Protein AF-A0A3D2TL75-F1 (afdb_monomer_lite)

Radius of gyration: 18.76 Å; chains: 1; bounding box: 40×43×42 Å

Structure (mmCIF, N/CA/C/O backbone):
data_AF-A0A3D2TL75-F1
#
_entry.id   AF-A0A3D2TL75-F1
#
loop_
_atom_site.group_PDB
_atom_site.id
_atom_site.type_symbol
_atom_site.label_atom_id
_atom_site.label_alt_id
_atom_site.label_comp_id
_atom_site.label_asym_id
_atom_site.label_entity_id
_atom_site.label_seq_id
_atom_site.pdbx_PDB_ins_code
_atom_site.Cartn_x
_atom_site.Cartn_y
_atom_site.Cartn_z
_atom_site.occupancy
_atom_site.B_iso_or_equiv
_atom_site.auth_seq_id
_atom_site.auth_comp_id
_atom_site.auth_asym_id
_atom_site.auth_atom_id
_atom_site.pdbx_PDB_model_num
ATOM 1 N N . ASP A 1 1 ? -10.149 8.832 -6.466 1.00 70.12 1 ASP A N 1
ATOM 2 C CA . ASP A 1 1 ? -11.474 8.313 -6.057 1.00 70.12 1 ASP A CA 1
ATOM 3 C C . ASP A 1 1 ? -11.531 6.819 -5.798 1.00 70.12 1 ASP A C 1
ATOM 5 O O . ASP A 1 1 ? -12.007 6.452 -4.739 1.00 70.12 1 ASP A O 1
ATOM 9 N N . VAL A 1 2 ? -11.000 5.959 -6.671 1.00 88.44 2 VAL A N 1
ATOM 10 C CA . VAL A 1 2 ? -11.076 4.494 -6.473 1.00 88.44 2 VAL A CA 1
ATOM 11 C C . VAL A 1 2 ? -10.268 3.999 -5.265 1.00 88.44 2 VAL A C 1
ATOM 13 O O . VAL A 1 2 ? -10.733 3.177 -4.487 1.00 88.44 2 VAL A O 1
ATOM 16 N N . ILE A 1 3 ? -9.054 4.521 -5.072 1.00 89.69 3 ILE A N 1
ATOM 17 C CA . ILE A 1 3 ? -8.143 4.013 -4.033 1.00 89.69 3 ILE A CA 1
ATOM 18 C C . ILE A 1 3 ? -8.662 4.326 -2.617 1.00 89.69 3 ILE A C 1
ATOM 20 O O . ILE A 1 3 ? -8.523 3.503 -1.718 1.00 89.69 3 ILE A O 1
ATOM 24 N N . LYS A 1 4 ? -9.305 5.486 -2.408 1.00 87.62 4 LYS A N 1
ATOM 25 C CA . LYS A 1 4 ? -9.829 5.876 -1.085 1.00 87.62 4 LYS A CA 1
ATOM 26 C C . LYS A 1 4 ? -11.023 5.030 -0.627 1.00 87.62 4 LYS A C 1
ATOM 28 O O . LYS A 1 4 ? -11.323 5.027 0.557 1.00 87.62 4 LYS A O 1
ATOM 33 N N . THR A 1 5 ? -11.705 4.351 -1.550 1.00 87.88 5 THR A N 1
ATOM 34 C CA . THR A 1 5 ? -12.855 3.484 -1.250 1.00 87.88 5 THR A CA 1
ATOM 35 C C . THR A 1 5 ? -12.476 2.008 -1.153 1.00 87.88 5 THR A C 1
ATOM 37 O O . THR A 1 5 ? -13.360 1.172 -1.010 1.00 87.88 5 THR A O 1
ATOM 40 N N . ALA A 1 6 ? -11.195 1.658 -1.293 1.00 90.12 6 ALA A N 1
ATOM 41 C CA . ALA A 1 6 ? -10.749 0.274 -1.219 1.00 90.12 6 ALA A CA 1
ATOM 42 C C . ALA A 1 6 ? -10.784 -0.242 0.227 1.00 90.12 6 ALA A C 1
ATOM 44 O O . ALA A 1 6 ? -10.352 0.451 1.144 1.00 90.12 6 ALA A O 1
ATOM 45 N N . ASP A 1 7 ? -11.206 -1.492 0.425 1.00 93.19 7 ASP A N 1
ATOM 46 C CA . ASP A 1 7 ? -11.126 -2.143 1.741 1.00 93.19 7 ASP A CA 1
ATOM 47 C C . ASP A 1 7 ? -9.674 -2.432 2.155 1.00 93.19 7 ASP A C 1
ATOM 49 O O . ASP A 1 7 ? -9.341 -2.489 3.341 1.00 93.19 7 ASP A O 1
ATOM 53 N N . TRP A 1 8 ? -8.79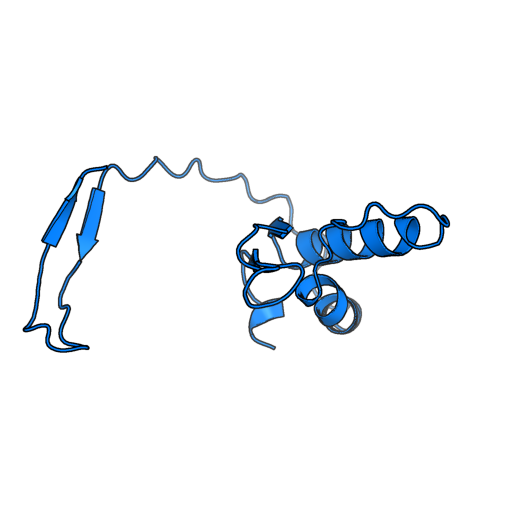9 -2.646 1.167 1.00 93.31 8 TRP A N 1
ATOM 54 C CA . TRP A 1 8 ? -7.404 -3.007 1.376 1.00 93.31 8 TRP A CA 1
ATOM 55 C C . TRP A 1 8 ? -6.511 -2.516 0.238 1.00 93.31 8 TRP A C 1
ATOM 57 O O . TRP A 1 8 ? -6.874 -2.597 -0.934 1.00 93.31 8 TRP A O 1
ATOM 67 N N . ILE A 1 9 ? -5.313 -2.058 0.592 1.00 94.25 9 ILE A N 1
ATOM 68 C CA . ILE A 1 9 ? -4.281 -1.574 -0.321 1.00 94.25 9 ILE A CA 1
ATOM 69 C C . ILE A 1 9 ? -3.003 -2.382 -0.090 1.00 94.25 9 ILE A C 1
ATOM 71 O O . ILE A 1 9 ? -2.605 -2.642 1.048 1.00 94.25 9 ILE A O 1
ATOM 75 N N . ILE A 1 10 ? -2.348 -2.754 -1.188 1.00 95.19 10 ILE A N 1
ATOM 76 C CA . ILE A 1 10 ? -0.971 -3.249 -1.210 1.00 95.19 10 ILE A CA 1
ATOM 77 C C . ILE A 1 10 ? -0.167 -2.227 -2.006 1.00 95.19 10 ILE A C 1
ATOM 79 O O . ILE A 1 10 ? -0.397 -2.070 -3.202 1.00 95.19 10 ILE A O 1
ATOM 83 N N . ASP A 1 11 ? 0.730 -1.511 -1.335 1.00 94.06 11 ASP A N 1
ATOM 84 C CA . ASP A 1 11 ? 1.535 -0.462 -1.950 1.00 94.06 11 ASP A CA 1
ATOM 85 C C . ASP A 1 11 ? 2.913 -1.007 -2.327 1.00 94.06 11 ASP A C 1
ATOM 87 O O . ASP A 1 11 ? 3.636 -1.546 -1.481 1.00 94.06 11 ASP A O 1
ATOM 91 N N . LEU A 1 12 ? 3.258 -0.885 -3.607 1.00 93.06 12 LEU A N 1
ATOM 92 C CA . LEU A 1 12 ? 4.504 -1.388 -4.177 1.00 93.06 12 LEU A CA 1
ATOM 93 C C . LEU A 1 12 ? 5.397 -0.211 -4.566 1.00 93.06 12 LEU A C 1
ATOM 95 O O . LEU A 1 12 ? 4.936 0.737 -5.194 1.00 93.06 12 LEU A O 1
ATOM 99 N N . GLY A 1 13 ? 6.674 -0.270 -4.207 1.00 87.06 13 GLY A N 1
ATOM 100 C CA . GLY A 1 13 ? 7.579 0.869 -4.363 1.00 87.06 13 GLY A CA 1
ATOM 101 C C . GLY A 1 13 ? 8.766 0.780 -3.415 1.00 87.06 13 GLY A C 1
ATOM 102 O O . GLY A 1 13 ? 8.904 -0.212 -2.704 1.00 87.06 13 GLY A O 1
ATOM 103 N N . PRO A 1 14 ? 9.672 1.761 -3.412 1.00 80.56 14 PRO A N 1
ATOM 104 C CA . PRO A 1 14 ? 9.366 3.194 -3.353 1.00 80.56 14 PRO A CA 1
ATOM 105 C C . PRO A 1 14 ? 9.290 3.903 -4.710 1.00 80.56 14 PRO A C 1
ATOM 107 O O . PRO A 1 14 ? 8.720 4.989 -4.784 1.00 80.56 14 PRO A O 1
ATOM 110 N N . ASP A 1 15 ? 9.836 3.290 -5.759 1.00 84.75 15 ASP A N 1
A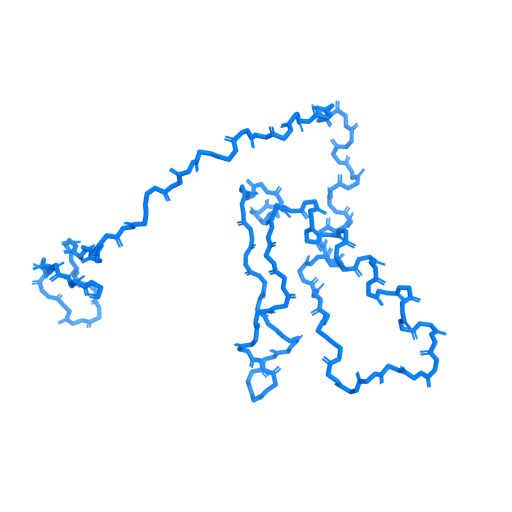TOM 111 C CA . ASP A 1 15 ? 9.910 3.839 -7.118 1.00 84.75 15 ASP A CA 1
ATOM 112 C C . ASP A 1 15 ? 9.602 2.740 -8.162 1.00 84.75 15 ASP A C 1
ATOM 114 O O . ASP A 1 15 ? 9.243 1.615 -7.806 1.00 84.75 15 ASP A O 1
ATOM 118 N N . GLY A 1 16 ? 9.712 3.044 -9.455 1.00 85.88 16 GLY A N 1
ATOM 119 C CA . GLY A 1 16 ? 9.556 2.099 -10.561 1.00 85.88 16 GLY A CA 1
ATOM 120 C C . GLY A 1 16 ? 10.859 1.412 -11.001 1.00 85.88 16 GLY A C 1
ATOM 121 O O . GLY A 1 16 ? 11.974 1.807 -10.658 1.00 85.88 16 GLY A O 1
ATOM 122 N N . GLY A 1 17 ? 10.728 0.366 -11.823 1.00 86.44 17 GLY A N 1
ATOM 123 C CA . GLY A 1 17 ? 11.868 -0.319 -12.446 1.00 86.44 17 GLY A CA 1
ATOM 124 C C . GLY A 1 17 ? 12.770 -1.040 -11.438 1.00 86.44 17 GLY A C 1
ATOM 125 O O . GLY A 1 17 ? 12.285 -1.726 -10.544 1.00 86.44 17 GLY A O 1
ATOM 126 N N . LYS A 1 18 ? 14.096 -0.888 -11.576 1.00 85.00 18 LYS A N 1
ATOM 127 C CA . LYS A 1 18 ? 15.099 -1.556 -10.718 1.00 85.00 18 LYS A CA 1
ATOM 128 C C . LYS A 1 18 ? 15.046 -1.152 -9.238 1.00 85.00 18 LYS A C 1
ATOM 130 O O . LYS A 1 18 ? 15.622 -1.846 -8.408 1.00 85.00 18 LYS A O 1
ATOM 135 N N . TYR A 1 19 ? 14.389 -0.036 -8.924 1.00 79.31 19 TYR A N 1
ATOM 136 C CA . TYR A 1 19 ? 14.196 0.456 -7.558 1.00 79.31 19 TYR A CA 1
ATOM 137 C C . TYR A 1 19 ? 12.773 0.192 -7.034 1.00 79.31 19 TYR A C 1
ATOM 139 O O . TYR A 1 19 ? 12.439 0.609 -5.926 1.00 79.31 19 TYR A O 1
ATOM 147 N N . GLY A 1 20 ? 11.946 -0.511 -7.813 1.00 84.69 20 GLY A N 1
ATOM 148 C CA . GLY A 1 20 ? 10.597 -0.926 -7.445 1.00 84.69 20 GLY A CA 1
ATOM 149 C C . GLY A 1 20 ? 10.486 -2.398 -7.062 1.00 84.69 20 GLY A C 1
ATOM 150 O O . GLY A 1 20 ? 11.477 -3.102 -6.887 1.00 84.69 20 GLY A O 1
ATOM 151 N N . GLY A 1 21 ? 9.245 -2.870 -6.928 1.00 85.75 21 GLY A N 1
ATOM 152 C CA . GLY A 1 21 ? 8.937 -4.286 -6.685 1.00 85.75 21 GLY A CA 1
ATOM 153 C C . GLY A 1 21 ? 9.002 -4.730 -5.222 1.00 85.75 21 GLY A C 1
ATOM 154 O O . GLY A 1 21 ? 8.772 -5.902 -4.935 1.00 85.75 21 GLY A O 1
ATOM 155 N N . GLN A 1 22 ? 9.268 -3.815 -4.291 1.00 89.75 22 GLN A N 1
ATOM 156 C CA . GLN A 1 22 ? 9.168 -4.081 -2.857 1.00 89.75 22 GLN A CA 1
ATOM 157 C C . GLN A 1 22 ? 7.776 -3.716 -2.341 1.00 89.75 22 GLN A C 1
ATOM 159 O O . GLN A 1 22 ? 7.138 -2.794 -2.845 1.00 89.75 22 GLN A O 1
ATOM 164 N N . VAL A 1 23 ? 7.309 -4.431 -1.319 1.00 91.69 23 VAL A N 1
ATOM 165 C CA . VAL A 1 23 ? 6.084 -4.069 -0.599 1.00 91.69 23 VAL A CA 1
ATOM 166 C C . VAL A 1 23 ? 6.431 -2.972 0.405 1.00 91.69 23 VAL A C 1
ATOM 168 O O . VAL A 1 23 ? 7.107 -3.234 1.398 1.00 91.69 23 VAL A O 1
ATOM 171 N N . VAL A 1 24 ? 5.966 -1.750 0.151 1.00 91.94 24 VAL A N 1
ATOM 172 C CA . VAL A 1 24 ? 6.190 -0.584 1.022 1.00 91.94 24 VAL A CA 1
ATOM 173 C C . VAL A 1 24 ? 5.319 -0.676 2.265 1.00 91.94 24 VAL A C 1
ATOM 175 O O . VAL A 1 24 ? 5.784 -0.487 3.386 1.00 91.94 24 VAL A O 1
ATOM 178 N N . THR A 1 25 ? 4.029 -0.928 2.058 1.00 93.69 25 THR A N 1
ATOM 179 C CA . THR A 1 25 ? 3.040 -1.030 3.126 1.00 93.69 25 THR A CA 1
ATOM 180 C C . THR A 1 25 ? 1.795 -1.748 2.622 1.00 93.69 25 THR A C 1
ATOM 182 O O . THR A 1 25 ? 1.513 -1.785 1.424 1.00 93.69 25 THR A O 1
ATOM 185 N N . THR A 1 26 ? 1.037 -2.327 3.545 1.00 95.31 26 THR A N 1
ATOM 186 C CA . THR A 1 26 ? -0.251 -2.957 3.254 1.00 95.31 26 THR A CA 1
ATOM 187 C C . THR A 1 26 ? -1.226 -2.651 4.375 1.00 95.31 26 THR A C 1
ATOM 189 O O . THR A 1 26 ? -0.844 -2.741 5.544 1.00 95.31 26 THR A O 1
ATOM 192 N N . GLY A 1 27 ? -2.476 -2.354 4.050 1.00 94.31 27 GLY A N 1
ATOM 193 C CA . GLY A 1 27 ? -3.476 -2.013 5.056 1.00 94.31 27 GLY A CA 1
ATOM 194 C C . GLY A 1 27 ? -4.714 -1.370 4.459 1.00 94.31 27 GLY A C 1
ATOM 195 O O . GLY A 1 27 ? -4.853 -1.282 3.240 1.00 94.31 27 GLY A O 1
ATOM 196 N N . THR A 1 28 ? -5.602 -0.888 5.322 1.00 95.44 28 THR A N 1
ATOM 197 C CA . THR A 1 28 ? -6.704 -0.012 4.901 1.00 95.44 28 THR A CA 1
ATOM 198 C C . THR A 1 28 ? -6.158 1.330 4.392 1.00 95.44 28 THR A C 1
ATOM 200 O O . THR A 1 28 ? -5.015 1.688 4.712 1.00 95.44 28 THR A O 1
ATOM 203 N N . PRO A 1 29 ? -6.945 2.115 3.636 1.00 93.56 29 PRO A N 1
ATOM 204 C CA . PRO A 1 29 ? -6.530 3.442 3.183 1.00 93.56 29 PRO A CA 1
ATOM 205 C C . PRO A 1 29 ? -5.991 4.335 4.311 1.00 93.56 29 PRO A C 1
ATOM 207 O O . PRO A 1 29 ? -4.966 4.998 4.144 1.00 93.56 29 PRO A O 1
ATOM 210 N N . GLU A 1 30 ? -6.610 4.296 5.492 1.00 91.81 30 GLU A N 1
ATOM 211 C CA . GLU A 1 30 ? -6.190 5.062 6.669 1.00 91.81 30 GLU A CA 1
ATOM 212 C C . GLU A 1 30 ? -4.834 4.591 7.204 1.00 91.81 30 GLU A C 1
ATOM 214 O O . GLU A 1 30 ? -3.985 5.415 7.543 1.00 91.81 30 GLU A O 1
ATOM 219 N N . GLN A 1 31 ? -4.604 3.276 7.245 1.00 92.75 31 GLN A N 1
ATOM 220 C CA . GLN A 1 31 ? -3.336 2.697 7.699 1.00 92.75 31 GLN A CA 1
ATOM 221 C C . GLN A 1 31 ? -2.185 3.049 6.751 1.00 92.75 31 GLN A C 1
ATOM 223 O O . GLN A 1 31 ? -1.075 3.342 7.201 1.00 92.75 31 GLN A O 1
ATOM 228 N N . VAL A 1 32 ? -2.448 3.068 5.441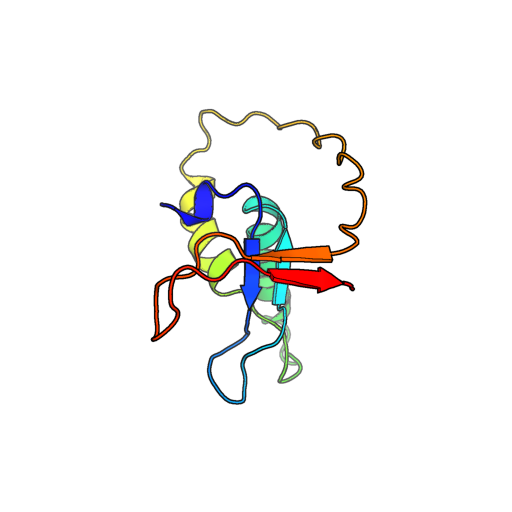 1.00 93.19 32 VAL A N 1
ATOM 229 C CA . VAL A 1 32 ? -1.464 3.468 4.425 1.00 93.19 32 VAL A CA 1
ATOM 230 C C . VAL A 1 32 ? -1.114 4.956 4.556 1.00 93.19 32 VAL A C 1
ATOM 232 O O . VAL A 1 32 ? 0.066 5.314 4.528 1.00 93.19 32 VAL A O 1
ATOM 235 N N . VAL A 1 33 ? -2.104 5.825 4.793 1.00 93.06 33 VAL A N 1
ATOM 236 C CA . VAL A 1 33 ? -1.869 7.252 5.091 1.00 93.06 33 VAL A CA 1
ATOM 237 C C . VAL A 1 33 ? -1.073 7.439 6.384 1.00 93.06 33 VAL A C 1
ATOM 239 O O . VAL A 1 33 ? -0.140 8.247 6.429 1.00 93.06 33 VAL A O 1
ATOM 242 N N . GLU A 1 34 ? -1.409 6.702 7.445 1.00 90.88 34 GLU A N 1
ATOM 243 C CA . GLU A 1 34 ? -0.695 6.772 8.722 1.00 90.88 34 GLU A CA 1
ATOM 244 C C . GLU A 1 34 ? 0.775 6.356 8.563 1.00 90.88 34 GLU A C 1
ATOM 246 O O . GLU A 1 34 ? 1.670 7.044 9.066 1.00 90.88 34 GLU A O 1
ATOM 251 N N . TYR A 1 35 ? 1.033 5.270 7.827 1.00 91.25 35 TYR A N 1
ATOM 252 C CA . TYR A 1 35 ? 2.384 4.829 7.483 1.00 91.25 35 TYR A CA 1
ATOM 253 C C . TYR A 1 35 ? 3.157 5.941 6.763 1.00 91.25 35 TYR A C 1
ATOM 255 O O . TYR A 1 35 ? 4.239 6.329 7.207 1.00 91.25 35 TYR A O 1
ATOM 263 N N . ALA A 1 36 ? 2.577 6.522 5.710 1.00 90.06 36 ALA A N 1
ATOM 264 C CA . ALA A 1 36 ? 3.216 7.583 4.934 1.00 90.06 36 ALA A CA 1
ATOM 265 C C . ALA A 1 36 ? 3.506 8.845 5.777 1.00 90.06 36 ALA A C 1
ATOM 267 O O . ALA A 1 36 ? 4.580 9.441 5.677 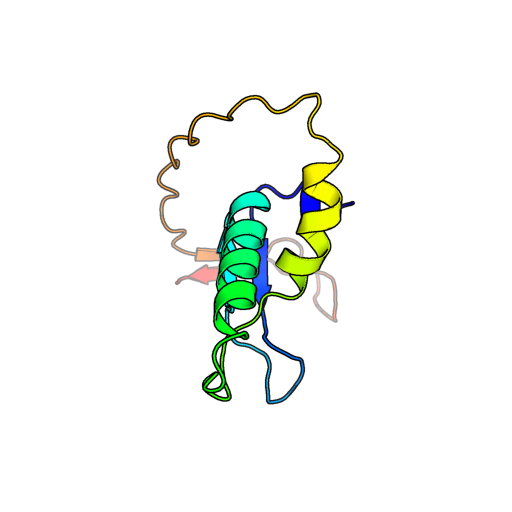1.00 90.06 36 ALA A O 1
ATOM 268 N N . SER A 1 37 ? 2.592 9.202 6.684 1.00 86.94 37 SER A N 1
ATOM 269 C CA . SER A 1 37 ? 2.737 10.346 7.597 1.00 86.94 37 SER A CA 1
ATOM 270 C C . SER A 1 37 ? 3.864 10.154 8.619 1.00 86.94 37 SER A C 1
ATOM 272 O O . SER A 1 37 ? 4.530 11.118 9.007 1.00 86.94 37 SER A O 1
ATOM 274 N N . LYS A 1 38 ? 4.098 8.915 9.076 1.00 85.50 38 LYS A N 1
ATOM 275 C CA . LYS A 1 38 ? 5.228 8.582 9.960 1.00 85.50 38 LYS A CA 1
ATOM 276 C C . LYS A 1 38 ? 6.559 8.739 9.226 1.00 85.50 38 LYS A C 1
ATOM 278 O O . LYS A 1 38 ? 7.483 9.299 9.808 1.00 85.50 38 LYS A O 1
ATOM 283 N N . GLN A 1 39 ? 6.632 8.339 7.955 1.00 76.81 39 GLN A N 1
ATOM 284 C CA . GLN A 1 39 ? 7.854 8.442 7.148 1.00 76.81 39 GLN A CA 1
ATOM 285 C C . GLN A 1 39 ? 8.273 9.898 6.881 1.00 76.81 39 GLN A C 1
ATOM 287 O O . GLN A 1 39 ? 9.448 10.231 7.026 1.00 76.81 39 GLN A O 1
ATOM 292 N N . GLN A 1 40 ? 7.328 10.809 6.610 1.00 66.75 40 GLN A N 1
ATOM 293 C CA . GLN A 1 40 ? 7.642 12.239 6.422 1.00 66.75 40 GLN A CA 1
ATOM 294 C C . GLN A 1 40 ? 8.307 12.886 7.645 1.00 66.75 40 GLN A C 1
ATOM 296 O O . GLN A 1 40 ? 9.177 13.744 7.505 1.00 66.75 40 GLN A O 1
ATOM 301 N N . LYS A 1 41 ? 7.930 12.463 8.859 1.00 59.44 41 LYS A N 1
ATOM 302 C CA . LYS A 1 41 ? 8.538 12.965 10.103 1.00 59.44 41 LYS A CA 1
ATOM 303 C C . LYS A 1 41 ? 9.984 12.490 10.278 1.00 59.44 41 LYS A C 1
ATOM 305 O O . LYS A 1 41 ? 10.753 13.151 10.973 1.00 59.44 41 LYS A O 1
ATOM 310 N N . VAL A 1 42 ? 10.357 11.373 9.649 1.00 57.59 42 VAL A N 1
ATOM 311 C CA . VAL A 1 42 ? 11.714 10.809 9.687 1.00 57.59 42 VAL A CA 1
ATOM 312 C C . VAL A 1 42 ? 12.639 11.526 8.695 1.00 57.59 42 VAL A C 1
ATOM 314 O O . VAL A 1 42 ? 13.794 11.770 9.037 1.00 57.59 42 VAL A O 1
ATOM 317 N N . SER A 1 43 ? 12.137 11.971 7.535 1.00 53.22 43 SER A N 1
ATOM 318 C CA . SER A 1 43 ? 12.930 12.695 6.522 1.00 53.22 43 SER A CA 1
ATOM 319 C C . SER A 1 43 ? 13.499 14.049 6.978 1.00 53.22 43 SER A C 1
ATOM 321 O O . SER A 1 43 ? 14.462 14.527 6.386 1.00 53.22 43 SER A O 1
ATOM 323 N N . ASN A 1 44 ? 12.975 14.649 8.056 1.00 55.50 44 ASN A N 1
ATOM 324 C CA . ASN A 1 44 ? 13.543 15.867 8.656 1.00 55.50 44 ASN A CA 1
ATOM 325 C C . ASN A 1 44 ? 14.782 15.612 9.540 1.00 55.50 44 ASN A C 1
ATOM 327 O O . ASN A 1 44 ? 15.416 16.568 9.993 1.00 55.50 44 ASN A O 1
ATOM 331 N N . LYS A 1 45 ? 15.165 14.351 9.788 1.00 50.00 45 LYS A N 1
ATOM 332 C CA . LYS A 1 45 ? 16.489 14.007 10.325 1.00 50.00 45 LYS A CA 1
ATOM 333 C C . LYS A 1 45 ? 17.418 13.699 9.154 1.00 50.00 45 LYS A C 1
ATOM 335 O O . LYS A 1 45 ? 17.129 12.833 8.340 1.00 50.00 45 LYS A O 1
ATOM 340 N N . LYS A 1 46 ? 18.549 14.407 9.101 1.00 43.75 46 LYS A N 1
ATOM 341 C CA . LYS A 1 46 ? 19.578 14.455 8.038 1.00 43.75 46 LYS A CA 1
ATOM 342 C C . LYS A 1 46 ? 20.338 13.132 7.778 1.00 43.75 46 LYS A C 1
ATOM 344 O O . LYS A 1 46 ? 21.494 13.148 7.374 1.00 43.75 46 LYS A O 1
ATOM 349 N N . SER A 1 47 ? 19.709 11.996 8.042 1.00 46.62 47 SER A N 1
ATOM 350 C CA . SER A 1 47 ? 20.258 10.646 7.954 1.00 46.62 47 SER A CA 1
ATOM 351 C C . SER A 1 47 ? 19.119 9.684 7.615 1.00 46.62 47 SER A C 1
ATOM 353 O O . SER A 1 47 ? 18.724 8.848 8.428 1.00 46.62 47 SER A O 1
ATOM 355 N N . VAL A 1 48 ? 18.510 9.870 6.447 1.00 49.09 48 VAL A N 1
ATOM 356 C CA . VAL A 1 48 ? 17.585 8.878 5.901 1.00 49.09 48 VAL A CA 1
ATOM 357 C C . VAL A 1 48 ? 18.450 7.804 5.234 1.00 49.09 48 VAL A C 1
ATOM 359 O O . VAL A 1 48 ? 19.283 8.168 4.402 1.00 49.09 48 VAL A O 1
ATOM 362 N N . PRO A 1 49 ? 18.327 6.514 5.591 1.00 54.66 49 PRO A N 1
ATOM 363 C CA . PRO A 1 49 ? 18.956 5.462 4.805 1.00 54.66 49 PRO A CA 1
ATOM 364 C C . PRO A 1 49 ? 18.401 5.525 3.377 1.00 54.66 49 PRO A C 1
ATOM 366 O O . PRO A 1 49 ? 17.201 5.712 3.184 1.00 54.66 49 PRO A O 1
ATOM 369 N N . GLU A 1 50 ? 19.275 5.376 2.386 1.00 55.44 50 GLU A N 1
ATOM 370 C CA . GLU A 1 50 ? 19.004 5.533 0.947 1.00 55.44 50 GLU A CA 1
ATOM 371 C C . GLU A 1 50 ? 17.846 4.650 0.421 1.00 55.44 50 GLU A C 1
ATOM 373 O O . GLU A 1 50 ? 17.332 4.880 -0.667 1.00 55.44 50 GLU A O 1
ATOM 378 N N . GLN A 1 51 ? 17.370 3.683 1.218 1.00 57.97 51 GLN A N 1
ATOM 379 C CA . GLN A 1 51 ? 16.247 2.788 0.917 1.00 57.97 51 GLN A CA 1
ATOM 380 C C . GLN A 1 51 ? 15.024 2.966 1.837 1.00 57.97 51 GLN A C 1
ATOM 382 O O . GLN A 1 51 ? 14.285 2.007 2.067 1.00 57.97 51 GLN A O 1
ATOM 387 N N . ALA A 1 52 ? 14.777 4.151 2.403 1.00 64.69 52 ALA A N 1
ATOM 388 C CA . ALA A 1 52 ? 13.529 4.372 3.135 1.00 64.69 52 ALA A CA 1
ATOM 389 C C . ALA A 1 52 ? 12.317 4.137 2.209 1.00 64.69 52 ALA A C 1
ATOM 391 O O . ALA A 1 52 ? 12.104 4.860 1.238 1.00 64.69 52 ALA A O 1
ATOM 392 N N . LEU A 1 53 ? 11.528 3.103 2.510 1.00 78.81 53 LEU A N 1
ATOM 393 C CA . LEU A 1 53 ? 10.341 2.732 1.743 1.00 78.81 53 LEU A CA 1
ATOM 394 C C . LEU A 1 53 ? 9.242 3.785 1.955 1.00 78.81 53 LEU A C 1
ATOM 396 O O . LEU A 1 53 ? 8.518 3.757 2.957 1.00 78.81 53 LEU A O 1
ATOM 400 N N . VAL A 1 54 ? 9.136 4.731 1.020 1.00 87.69 54 VAL A N 1
ATOM 401 C CA . VAL A 1 54 ? 8.115 5.786 1.013 1.00 87.69 54 VAL A CA 1
ATOM 402 C C . VAL A 1 54 ? 6.878 5.320 0.252 1.00 87.69 54 VAL A C 1
ATOM 404 O O . VAL A 1 54 ? 6.972 4.779 -0.847 1.00 87.69 54 VAL A O 1
ATOM 407 N N . SER A 1 55 ? 5.706 5.576 0.834 1.00 91.19 55 SER A N 1
ATOM 408 C CA . SER A 1 55 ? 4.409 5.315 0.207 1.00 91.19 55 SER A CA 1
ATOM 409 C C . SER A 1 55 ? 3.884 6.578 -0.475 1.00 91.19 55 SER A C 1
ATOM 411 O O . SER A 1 55 ? 3.255 7.423 0.166 1.00 91.19 55 SER A O 1
ATOM 413 N N . HIS A 1 56 ? 4.128 6.722 -1.779 1.00 91.12 56 HIS A N 1
ATOM 414 C CA . HIS A 1 56 ? 3.567 7.822 -2.578 1.00 91.12 56 HIS A CA 1
ATOM 415 C C . HIS A 1 56 ? 2.032 7.780 -2.591 1.00 91.12 56 HIS A C 1
ATOM 417 O O . HIS A 1 56 ? 1.372 8.818 -2.493 1.00 91.12 56 HIS A O 1
ATOM 423 N N . THR A 1 57 ? 1.471 6.570 -2.617 1.00 91.94 57 THR A N 1
ATOM 424 C CA . THR A 1 57 ? 0.031 6.318 -2.539 1.00 91.94 57 THR A CA 1
ATOM 425 C C . THR A 1 57 ? -0.563 6.877 -1.246 1.00 91.94 57 THR A C 1
ATOM 427 O O . THR A 1 57 ? -1.549 7.614 -1.286 1.00 91.94 57 THR A O 1
ATOM 430 N N . GLY A 1 58 ? 0.062 6.608 -0.095 1.00 92.00 58 GLY A N 1
ATOM 431 C CA . GLY A 1 58 ? -0.384 7.138 1.194 1.00 92.00 58 GLY A CA 1
ATOM 432 C C . GLY A 1 58 ? -0.292 8.660 1.286 1.00 92.00 58 GLY A C 1
ATOM 433 O O . GLY A 1 58 ? -1.198 9.296 1.820 1.00 92.00 58 GLY A O 1
ATOM 434 N N . LEU A 1 59 ? 0.745 9.271 0.707 1.00 90.62 59 LEU A N 1
ATOM 435 C CA . LEU A 1 59 ? 0.862 10.733 0.665 1.00 90.62 59 LEU A CA 1
ATOM 436 C C . LEU A 1 59 ? -0.254 11.387 -0.157 1.00 90.62 59 LEU A C 1
ATOM 438 O O . LEU A 1 59 ? -0.851 12.368 0.287 1.00 90.62 59 LEU A O 1
ATOM 442 N N . ALA A 1 60 ? -0.582 10.827 -1.322 1.00 90.69 60 ALA A N 1
ATOM 443 C CA . ALA A 1 60 ? -1.656 11.339 -2.174 1.00 90.69 60 ALA A CA 1
ATOM 444 C C . ALA A 1 60 ? -3.054 11.140 -1.552 1.00 90.69 60 ALA A C 1
ATOM 446 O O . ALA A 1 60 ? -3.945 11.989 -1.694 1.00 90.69 60 ALA A O 1
ATOM 447 N N . LEU A 1 61 ? -3.253 10.035 -0.828 1.00 90.38 61 LEU A N 1
ATOM 448 C CA . LEU A 1 61 ? -4.508 9.728 -0.137 1.00 90.38 61 LEU A CA 1
ATOM 449 C C . LEU A 1 61 ? -4.794 10.668 1.038 1.00 90.38 61 LEU A C 1
ATOM 451 O O . LEU A 1 61 ? -5.961 10.979 1.289 1.00 90.38 61 LEU A O 1
ATOM 455 N N . ALA A 1 62 ? -3.762 11.166 1.726 1.00 89.12 62 ALA A N 1
ATOM 456 C CA . ALA A 1 62 ? -3.914 12.020 2.907 1.00 89.12 62 ALA A CA 1
ATOM 457 C C . ALA A 1 62 ? -4.785 13.269 2.642 1.00 89.12 62 ALA A C 1
ATOM 459 O O . ALA A 1 62 ? -5.617 13.659 3.469 1.00 89.12 62 ALA A O 1
ATOM 460 N N . ALA A 1 63 ? -4.651 13.865 1.453 1.00 86.88 63 ALA A N 1
ATOM 461 C CA . ALA A 1 63 ? -5.426 15.036 1.038 1.00 86.88 63 ALA A CA 1
ATOM 462 C C . ALA A 1 63 ? -6.914 14.737 0.767 1.00 86.88 63 ALA A C 1
ATOM 464 O O . ALA A 1 63 ? -7.736 15.656 0.771 1.00 86.88 63 ALA A O 1
ATOM 465 N N . HIS A 1 64 ? -7.257 13.472 0.518 1.00 86.00 64 HIS A N 1
ATOM 466 C CA . HIS A 1 64 ? -8.601 13.043 0.133 1.00 86.00 64 HIS A CA 1
ATOM 467 C C . HIS A 1 64 ? -9.383 12.451 1.309 1.00 86.00 64 HIS A C 1
ATOM 469 O O . HIS A 1 64 ? -10.582 12.685 1.405 1.00 86.00 64 HIS A O 1
ATOM 475 N N . LEU A 1 65 ? -8.714 11.762 2.240 1.00 80.88 65 LEU A N 1
ATOM 476 C CA . LEU A 1 65 ? -9.363 11.204 3.433 1.00 80.88 65 LEU A CA 1
ATOM 477 C C . LEU A 1 65 ? -9.724 12.272 4.481 1.00 80.88 65 LEU A C 1
ATOM 479 O O . LEU A 1 65 ? -10.721 12.141 5.181 1.00 80.88 65 LEU A O 1
ATOM 483 N N . SER A 1 66 ? -8.968 13.371 4.561 1.00 64.19 66 SER A N 1
ATOM 484 C CA . SER A 1 66 ? -9.242 14.472 5.502 1.00 64.19 66 SER A CA 1
ATOM 485 C C . SER A 1 66 ? -10.469 15.325 5.136 1.00 64.19 66 SER A C 1
ATOM 487 O O . SER A 1 66 ? -11.073 15.948 6.012 1.00 64.19 66 SER A O 1
ATOM 489 N N . LYS A 1 67 ? -10.881 15.348 3.862 1.00 57.34 67 LYS A N 1
ATOM 490 C CA . LYS A 1 67 ? -12.011 16.164 3.377 1.00 57.34 67 LYS A CA 1
ATOM 491 C C . LYS A 1 67 ? -13.381 15.488 3.531 1.00 57.34 67 LYS A C 1
ATOM 493 O O . LYS A 1 67 ? -14.383 16.192 3.588 1.00 57.34 67 LYS A O 1
ATOM 498 N N . ASP A 1 68 ? -13.421 14.167 3.706 1.00 53.72 68 ASP A N 1
ATOM 499 C CA . ASP A 1 68 ? -14.657 13.376 3.857 1.00 53.72 68 ASP A CA 1
ATOM 500 C C . ASP A 1 68 ? -15.108 13.214 5.333 1.00 53.72 68 ASP A C 1
ATOM 502 O O . ASP A 1 68 ? -16.002 12.427 5.651 1.00 53.72 68 ASP A O 1
ATOM 506 N N . SER A 1 69 ? -14.543 14.018 6.246 1.00 48.16 69 SER A N 1
ATOM 507 C CA . SER A 1 69 ? -14.711 13.983 7.715 1.00 48.16 69 SER A CA 1
ATOM 508 C C . SER A 1 69 ? -16.142 14.149 8.267 1.00 48.16 69 SER A C 1
ATOM 510 O O . SER A 1 69 ? -16.313 14.307 9.475 1.00 48.16 69 SER A O 1
ATOM 512 N N . ARG A 1 70 ? -17.193 14.132 7.438 1.00 46.91 70 ARG A N 1
ATOM 513 C CA . ARG A 1 70 ? -18.588 14.267 7.896 1.00 46.91 70 ARG A CA 1
ATOM 514 C C . ARG A 1 70 ? -19.354 12.959 8.098 1.00 46.91 70 ARG A C 1
ATOM 516 O O . ARG A 1 70 ? -20.474 13.047 8.584 1.00 46.91 70 ARG A O 1
ATOM 523 N N . SER A 1 71 ? -18.810 11.775 7.790 1.00 47.09 71 SER A N 1
ATOM 524 C CA . SER A 1 71 ? -19.631 10.545 7.891 1.00 47.09 71 SER A CA 1
ATOM 525 C C . SER A 1 71 ? -18.990 9.265 8.436 1.00 47.09 71 SER A C 1
ATOM 527 O O . SER A 1 71 ? -19.717 8.298 8.640 1.00 47.09 71 SER A O 1
ATOM 529 N N . LEU A 1 72 ? -17.699 9.219 8.772 1.00 48.31 72 LEU A N 1
ATOM 530 C CA . LEU A 1 72 ? -17.077 7.973 9.251 1.00 48.31 72 LEU A CA 1
ATOM 531 C C . LEU A 1 72 ? -16.566 8.114 10.684 1.00 48.31 72 LEU A C 1
ATOM 533 O O . LEU A 1 72 ? -15.375 8.177 10.981 1.00 48.31 72 LEU A O 1
ATOM 537 N N . ALA A 1 73 ? -17.531 8.153 11.600 1.00 46.19 73 ALA A N 1
ATOM 538 C CA . ALA A 1 73 ? -17.305 7.815 12.992 1.00 46.19 73 ALA A CA 1
ATOM 539 C C . ALA A 1 73 ? -16.671 6.417 13.073 1.00 46.19 73 ALA A C 1
ATOM 541 O O . ALA A 1 73 ? -17.283 5.447 12.637 1.00 46.19 73 ALA A O 1
ATOM 542 N N . LYS A 1 74 ? -15.452 6.348 13.631 1.00 48.91 74 LYS A N 1
ATOM 543 C CA . LYS A 1 74 ? -14.777 5.164 14.200 1.00 48.91 74 LYS A CA 1
ATOM 544 C C . LYS A 1 74 ? -15.417 3.832 13.787 1.00 48.91 74 LYS A C 1
ATOM 546 O O . LYS A 1 74 ? -16.157 3.232 14.571 1.00 48.91 74 LYS A O 1
ATOM 551 N N . SER A 1 75 ? -15.110 3.339 12.589 1.00 48.62 75 SER A N 1
ATOM 552 C CA . SER A 1 75 ? -15.387 1.942 12.273 1.00 48.62 75 SER A CA 1
ATOM 553 C C . SER A 1 75 ? -14.612 1.093 13.281 1.00 48.62 75 SER A C 1
ATOM 555 O O . SER A 1 75 ? -13.379 1.114 13.305 1.00 48.62 75 SER A O 1
ATOM 557 N N . LYS A 1 76 ? -15.337 0.400 14.172 1.00 50.03 76 LYS A N 1
ATOM 558 C CA . LYS A 1 76 ? -14.766 -0.628 15.053 1.00 50.03 76 LYS A CA 1
ATOM 559 C C . LYS A 1 76 ? -13.847 -1.519 14.213 1.00 50.03 76 LYS A C 1
ATOM 561 O O . LYS A 1 76 ? -14.215 -1.813 13.074 1.00 50.03 76 LYS A O 1
ATOM 566 N N . PRO A 1 77 ? -12.696 -1.965 14.747 1.00 46.09 77 PRO A N 1
ATOM 567 C CA . PRO A 1 77 ? -11.847 -2.902 14.032 1.00 46.09 77 PRO A CA 1
ATOM 568 C C . PRO A 1 77 ? -12.714 -4.098 13.649 1.00 46.09 77 PRO A C 1
ATOM 570 O O . PRO A 1 77 ? -13.218 -4.807 14.521 1.00 46.09 77 PRO A O 1
ATOM 573 N N . SER A 1 78 ? -12.950 -4.251 12.344 1.00 57.34 78 SER A N 1
ATOM 574 C CA . SER A 1 78 ? -13.596 -5.428 11.785 1.00 57.34 78 SER A CA 1
ATOM 575 C C . SER A 1 78 ? -12.856 -6.626 12.359 1.00 57.34 78 SER A C 1
ATOM 577 O O . SER A 1 78 ? -11.631 -6.726 12.232 1.00 57.34 78 SER 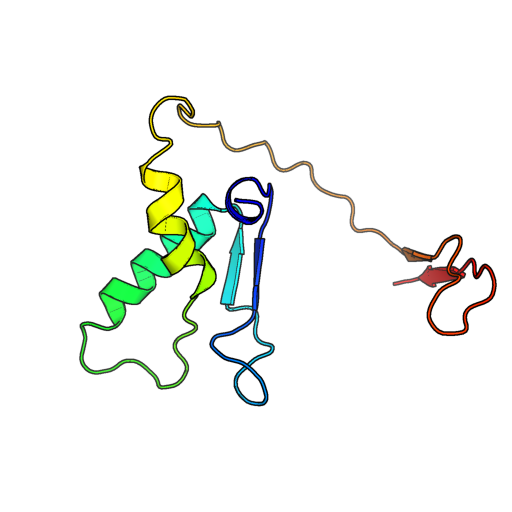A O 1
ATOM 579 N N . THR A 1 79 ? -13.572 -7.483 13.086 1.00 57.25 79 THR A N 1
ATOM 580 C CA . THR A 1 79 ? -13.046 -8.754 13.563 1.00 57.25 79 THR A CA 1
ATOM 581 C C . THR A 1 79 ? -12.551 -9.490 12.334 1.00 57.25 79 THR A C 1
ATOM 583 O O . THR A 1 79 ? -13.346 -9.994 11.545 1.00 57.25 79 THR A O 1
ATOM 586 N N . ARG A 1 80 ? -11.225 -9.482 12.139 1.00 58.47 80 ARG A N 1
ATOM 587 C CA . ARG A 1 80 ? -10.546 -10.105 11.005 1.00 58.47 80 ARG A CA 1
ATOM 588 C C . ARG A 1 80 ? -11.076 -11.526 10.894 1.00 58.47 80 ARG A C 1
ATOM 590 O O . ARG A 1 80 ? -10.696 -12.388 11.688 1.00 58.47 80 ARG A O 1
ATOM 597 N N . ARG A 1 81 ? -11.978 -11.772 9.939 1.00 63.97 81 ARG A N 1
ATOM 598 C CA . ARG A 1 81 ? -12.413 -13.129 9.622 1.00 63.97 81 ARG A CA 1
ATOM 599 C C . ARG A 1 81 ? -11.123 -13.866 9.294 1.00 63.97 81 ARG A C 1
ATOM 601 O O . ARG A 1 81 ? -10.412 -13.437 8.387 1.00 63.97 81 ARG A O 1
ATOM 608 N N . LYS A 1 82 ? -10.758 -14.894 10.071 1.00 55.03 82 LYS A N 1
ATOM 609 C CA . LYS A 1 82 ? -9.612 -15.748 9.736 1.00 55.03 82 LYS A CA 1
ATOM 610 C C . LYS A 1 82 ? -9.909 -16.326 8.358 1.00 55.03 82 LYS A C 1
ATOM 612 O O . LYS A 1 82 ? -10.715 -17.243 8.231 1.00 55.03 82 LYS A O 1
ATOM 617 N N . VAL A 1 83 ? -9.331 -15.725 7.323 1.00 66.38 83 VAL A N 1
ATOM 618 C CA . VAL A 1 83 ? -9.418 -16.251 5.968 1.00 66.38 83 VAL A CA 1
ATOM 619 C C . VAL A 1 83 ? -8.633 -17.551 6.015 1.00 66.38 83 VAL A C 1
ATOM 621 O O . VAL A 1 83 ? -7.423 -17.535 6.243 1.00 66.38 83 VAL A O 1
ATOM 624 N N . GLN A 1 84 ? -9.337 -18.678 5.909 1.00 75.69 84 GLN A N 1
ATOM 625 C CA . GLN A 1 84 ? -8.685 -19.969 5.738 1.00 75.69 84 GLN A CA 1
ATOM 626 C C . GLN A 1 84 ? -7.772 -19.853 4.521 1.00 75.69 84 GLN A C 1
ATOM 628 O O . GLN A 1 84 ? -8.189 -19.367 3.468 1.00 75.69 84 GLN A O 1
ATOM 633 N N . GLN A 1 85 ? -6.503 -20.214 4.693 1.00 78.75 85 GLN A N 1
ATOM 634 C CA . GLN A 1 85 ? -5.537 -20.141 3.610 1.00 78.75 85 GLN A CA 1
ATOM 635 C C . GLN A 1 85 ? -6.030 -21.014 2.451 1.00 78.75 85 GLN A C 1
ATOM 637 O O . GLN A 1 85 ? -6.228 -22.213 2.618 1.00 78.75 85 GLN A O 1
ATOM 642 N N . ALA A 1 86 ? -6.242 -20.407 1.281 1.00 76.62 86 ALA A N 1
ATOM 643 C CA . ALA A 1 86 ? -6.660 -21.137 0.089 1.00 76.62 86 ALA A CA 1
ATOM 644 C C . ALA A 1 86 ? -5.604 -22.187 -0.294 1.00 76.62 86 ALA A C 1
ATOM 646 O O . ALA A 1 86 ? -4.432 -21.864 -0.438 1.00 76.62 86 ALA A O 1
ATOM 647 N N . THR A 1 87 ? -5.981 -23.446 -0.458 1.00 86.12 87 THR A N 1
ATOM 648 C CA . THR A 1 87 ? -5.030 -24.523 -0.789 1.00 86.12 87 THR A CA 1
ATOM 649 C C . THR A 1 87 ? -4.700 -24.603 -2.281 1.00 86.12 87 THR A C 1
ATOM 651 O O . THR A 1 87 ? -3.814 -25.355 -2.668 1.00 86.12 87 THR A O 1
ATOM 654 N N . GLN A 1 88 ? -5.409 -23.842 -3.119 1.00 90.31 88 GLN A N 1
ATOM 655 C CA . GLN A 1 88 ? -5.307 -23.894 -4.576 1.00 90.31 88 GLN A CA 1
ATOM 656 C C . GLN A 1 88 ? -5.669 -22.546 -5.216 1.00 90.31 88 GLN A C 1
ATOM 658 O O . GLN A 1 88 ? -6.507 -21.808 -4.691 1.00 90.31 88 GLN A O 1
ATOM 663 N N . ILE A 1 89 ? -5.063 -22.255 -6.365 1.00 90.31 89 ILE A N 1
ATOM 664 C CA . ILE A 1 89 ? -5.473 -21.223 -7.321 1.00 90.31 89 ILE A CA 1
ATOM 665 C C . ILE A 1 89 ? -6.408 -21.890 -8.334 1.00 90.31 89 ILE A C 1
ATOM 667 O O . ILE A 1 89 ? -6.102 -22.968 -8.839 1.00 90.31 89 ILE A O 1
ATOM 671 N N . VAL A 1 90 ? -7.542 -21.264 -8.641 1.00 92.44 90 VAL A N 1
ATOM 672 C CA . VAL A 1 90 ? -8.489 -21.761 -9.648 1.00 92.44 90 VAL A CA 1
ATOM 673 C C . VAL A 1 90 ? -8.619 -20.716 -10.751 1.00 92.44 90 VAL A C 1
ATOM 675 O O . VAL A 1 90 ? -9.001 -19.581 -10.486 1.00 92.44 90 VAL A O 1
ATOM 678 N N . VAL A 1 91 ? -8.286 -21.110 -11.975 1.00 91.06 91 VAL A N 1
ATOM 679 C CA . VAL A 1 91 ? -8.503 -20.355 -13.211 1.00 91.06 91 VAL A CA 1
ATOM 680 C C 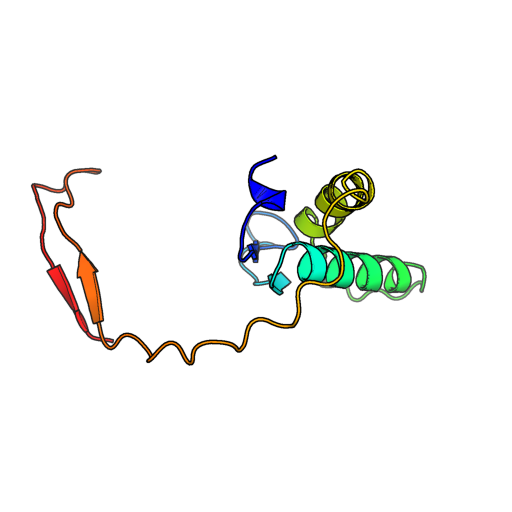. VAL A 1 91 ? -9.756 -20.926 -13.867 1.00 91.06 91 VAL A C 1
ATOM 682 O O . VAL A 1 91 ? -9.840 -22.141 -14.039 1.00 91.06 91 VAL A O 1
ATOM 685 N N . GLN A 1 92 ? -10.732 -20.079 -14.190 1.00 93.56 92 GLN A N 1
ATOM 686 C CA . GLN A 1 92 ? -11.951 -20.463 -14.906 1.00 93.56 92 GLN A CA 1
ATOM 687 C C . GLN A 1 92 ? -12.162 -19.523 -16.085 1.00 93.56 92 GLN A C 1
ATOM 689 O O . GLN A 1 92 ? -12.027 -18.313 -15.907 1.00 93.56 92 GLN A O 1
ATOM 694 N N . GLY A 1 93 ? -12.505 -20.060 -17.254 1.00 91.75 93 GLY A N 1
ATOM 695 C CA . GLY A 1 93 ? -12.893 -19.230 -18.396 1.00 91.75 93 GLY A CA 1
ATOM 696 C C . GLY A 1 93 ? -11.793 -18.319 -18.933 1.00 91.75 93 GLY A C 1
ATOM 697 O O . GLY A 1 93 ? -12.076 -17.201 -19.359 1.00 91.75 93 GLY A O 1
ATOM 698 N N . ALA A 1 94 ? -10.519 -18.713 -18.844 1.00 91.19 94 ALA A N 1
ATOM 699 C CA . ALA A 1 94 ? -9.444 -17.845 -19.316 1.00 91.19 94 ALA A CA 1
ATOM 700 C C . ALA A 1 94 ? -9.372 -17.853 -20.853 1.00 91.19 94 ALA A C 1
ATOM 702 O O . ALA A 1 94 ? -8.982 -18.851 -21.455 1.00 91.19 94 ALA A O 1
ATOM 703 N N . GLU A 1 95 ? -9.727 -16.722 -21.470 1.00 92.44 95 GLU A N 1
ATOM 704 C CA . GLU A 1 95 ? -9.881 -16.569 -22.931 1.00 92.44 95 GLU A CA 1
ATOM 705 C C . GLU A 1 95 ? -8.999 -15.464 -23.550 1.00 92.44 95 GLU A C 1
ATOM 707 O O . GLU A 1 95 ? -8.965 -15.275 -24.763 1.00 92.44 95 GLU A O 1
ATOM 712 N N . GLN A 1 96 ? -8.293 -14.684 -22.729 1.00 87.94 96 GLN A N 1
ATOM 713 C CA . GLN A 1 96 ? -7.479 -13.555 -23.199 1.00 87.94 96 GLN A CA 1
ATOM 714 C C . GLN A 1 96 ? -6.005 -13.954 -23.369 1.00 87.94 96 GLN A C 1
ATOM 716 O O . GLN A 1 96 ? -5.545 -14.929 -22.780 1.00 87.94 96 GLN A O 1
ATOM 721 N N . HIS A 1 97 ? -5.247 -13.184 -24.160 1.00 80.94 97 HIS A N 1
ATOM 722 C CA . HIS A 1 97 ? -3.813 -13.409 -24.420 1.00 80.94 97 HIS A CA 1
ATOM 723 C C . HIS A 1 97 ? -3.483 -14.815 -24.965 1.00 80.94 97 HIS A C 1
ATOM 725 O O . HIS A 1 97 ? -2.554 -15.469 -24.495 1.00 80.94 97 HIS A O 1
ATOM 731 N N . ASN A 1 98 ? -4.224 -15.250 -25.991 1.00 86.81 98 ASN A N 1
ATOM 732 C CA . ASN A 1 98 ? -4.089 -16.546 -26.682 1.00 86.81 98 ASN A CA 1
ATOM 733 C C . ASN A 1 98 ? -4.560 -17.779 -25.890 1.00 86.81 98 ASN A C 1
ATOM 735 O O . ASN A 1 98 ? -4.251 -18.907 -26.274 1.00 86.81 98 ASN A O 1
ATOM 739 N N . LEU A 1 99 ? -5.309 -17.589 -24.805 1.00 86.38 99 LEU A N 1
ATOM 740 C CA . LEU A 1 99 ? -5.947 -18.683 -24.075 1.00 86.38 99 LEU A CA 1
ATOM 741 C C . LEU A 1 99 ? -7.317 -19.008 -24.696 1.00 86.38 99 LEU A C 1
ATOM 743 O O . LEU A 1 99 ? -8.007 -18.114 -25.172 1.00 86.38 99 LEU A O 1
ATOM 747 N N . GLN A 1 100 ? -7.699 -20.285 -24.719 1.00 86.69 100 GLN A N 1
ATOM 748 C CA . GLN A 1 100 ? -8.959 -20.773 -25.298 1.00 86.69 100 GLN A CA 1
ATOM 749 C C . GLN A 1 100 ? -9.825 -21.392 -24.193 1.00 86.69 100 GLN A C 1
ATOM 751 O O . GLN A 1 100 ? -9.717 -22.591 -23.952 1.00 86.69 100 GLN A O 1
ATOM 756 N N . ASP A 1 101 ? -10.619 -20.573 -23.496 1.00 90.94 101 ASP A N 1
ATOM 757 C CA . ASP A 1 101 ? -11.534 -20.991 -22.414 1.00 90.94 101 ASP A CA 1
ATOM 758 C C . ASP A 1 101 ? -10.900 -22.006 -21.437 1.00 90.94 101 ASP A C 1
ATOM 760 O O . ASP A 1 101 ? -11.311 -23.160 -21.267 1.00 90.94 101 ASP A O 1
ATOM 764 N N . VAL A 1 102 ? -9.793 -21.583 -20.824 1.00 90.56 102 VAL A N 1
ATOM 765 C CA . VAL A 1 102 ? -8.959 -22.468 -20.012 1.00 90.56 102 VAL A CA 1
ATOM 766 C C . VAL A 1 102 ? -9.447 -22.504 -18.565 1.00 90.56 102 VAL A C 1
ATOM 768 O O . VAL A 1 102 ? -9.575 -21.475 -17.897 1.00 90.56 102 VAL A O 1
ATOM 771 N N . ASN A 1 103 ? -9.643 -23.725 -18.062 1.00 93.25 103 ASN A N 1
ATOM 772 C CA . ASN A 1 103 ? -10.038 -24.020 -16.689 1.00 93.25 103 ASN A CA 1
ATOM 773 C C . ASN A 1 103 ? -8.946 -24.862 -16.003 1.00 93.25 103 ASN A C 1
ATOM 775 O O . ASN A 1 103 ? -8.683 -25.989 -16.420 1.00 93.25 103 ASN A O 1
ATOM 779 N N . VAL A 1 104 ? -8.288 -24.340 -14.960 1.00 92.56 104 VAL A N 1
ATOM 780 C CA . VAL A 1 104 ? -7.145 -25.001 -14.294 1.00 92.56 104 VAL A CA 1
ATOM 781 C C . VAL A 1 104 ? -7.213 -24.836 -12.778 1.00 92.56 104 VAL A C 1
ATOM 783 O O . VAL A 1 104 ? -7.556 -23.775 -12.267 1.00 92.56 104 VAL A O 1
ATOM 786 N N . LYS A 1 105 ? -6.834 -25.887 -12.043 1.00 94.69 105 LYS A N 1
ATOM 787 C CA . LYS A 1 105 ? -6.605 -25.848 -10.592 1.00 94.69 105 LYS A CA 1
ATOM 788 C C . LYS A 1 105 ? -5.117 -26.043 -10.325 1.00 94.69 105 LYS A C 1
ATOM 790 O O . LYS A 1 105 ? -4.575 -27.095 -10.650 1.00 94.69 105 LYS A O 1
ATOM 795 N N . ILE A 1 106 ? -4.470 -25.038 -9.749 1.00 91.88 106 ILE A N 1
ATOM 796 C CA . ILE A 1 106 ? -3.049 -25.061 -9.400 1.00 91.88 106 ILE A CA 1
ATOM 797 C C . ILE A 1 106 ? -2.964 -25.210 -7.876 1.00 91.88 106 ILE A C 1
ATOM 799 O O . ILE A 1 106 ? -3.374 -24.288 -7.167 1.00 91.88 106 ILE A O 1
ATOM 803 N N . PRO A 1 107 ? -2.508 -26.355 -7.342 1.00 89.06 107 PRO A N 1
ATOM 804 C CA . PRO A 1 107 ? -2.310 -26.509 -5.903 1.00 89.06 107 PRO A CA 1
ATOM 805 C C . PRO A 1 107 ? -1.218 -25.553 -5.399 1.00 89.06 107 PRO A C 1
ATOM 807 O O . PRO A 1 107 ? -0.371 -25.113 -6.177 1.00 89.06 107 PRO A O 1
ATOM 810 N N . ARG A 1 108 ? -1.268 -25.212 -4.108 1.00 72.12 108 ARG A N 1
ATOM 811 C CA . ARG A 1 108 ? -0.176 -24.497 -3.432 1.00 72.12 108 ARG A CA 1
ATOM 812 C C . ARG A 1 108 ? 1.083 -25.341 -3.302 1.00 72.12 108 ARG A C 1
ATOM 814 O O . ARG A 1 108 ? 0.940 -26.556 -3.047 1.00 72.12 108 ARG A O 1
#

Sequence (108 aa):
DVIKTADWIIDLGPDGGKYGGQVVTTGTPEQVVEYASKQQKVSNKKSVPEQALVSHTGLALAAHLSKDSRSLAKSKPSTRRKVQQATQIVVQGAEQHNLQDVNVKIPR

Foldseek 3Di:
DVQLPDQKDFAWAPHDDPRIDDGLDIGHLVVLLVSQVVLVVVVVPPDDPPNNRHRPSSVVSVVVVVVVPPDDDDDDPDPPPPPDPDQWDWDAQDPPPPDDGDTDIGGD

pLDDT: mean 78.65, std 16.59, range [43.75, 95.44]

Secondary structure (DSSP, 8-state):
-TGGG-S-EEEE-SSSGGG--SEEEEE-HHHHHHHHHHHHHHHTSS---TT----HHHHHHHHHHTTTTTS------------PPPSEEEEEEE-STT--SEEEEEE-